Protein AF-A0A8J6DV78-F1 (afdb_monomer_lite)

Organism: Galemys pyrenaicus (NCBI:txid202257)

Structure (mmCIF, N/CA/C/O backbone):
data_AF-A0A8J6DV78-F1
#
_entry.id   AF-A0A8J6DV78-F1
#
loop_
_atom_site.group_PDB
_atom_site.id
_atom_site.type_symbol
_atom_site.label_atom_id
_atom_site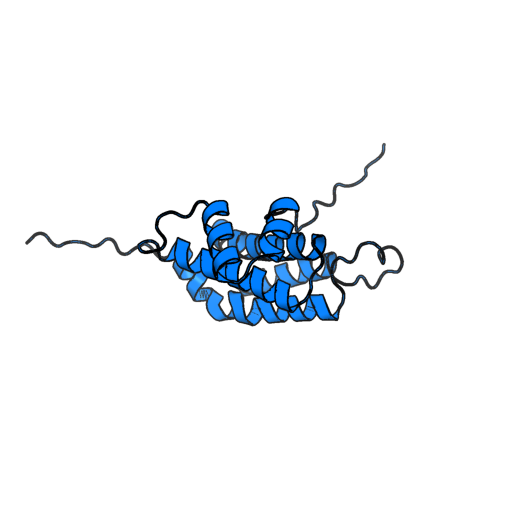.label_alt_id
_atom_site.label_comp_id
_atom_site.label_asym_id
_atom_site.label_entity_id
_atom_site.label_seq_id
_atom_site.pdbx_PDB_ins_code
_atom_site.Cartn_x
_atom_site.Cartn_y
_atom_site.Cartn_z
_atom_site.occupancy
_atom_site.B_iso_or_equiv
_atom_site.auth_seq_id
_atom_site.auth_comp_id
_atom_site.auth_asym_id
_atom_site.auth_atom_id
_atom_site.pdbx_PDB_model_num
ATOM 1 N N . LYS A 1 1 ? 38.799 9.583 9.544 1.00 32.56 1 LYS A N 1
ATOM 2 C CA . LYS A 1 1 ? 37.478 9.902 10.123 1.00 32.56 1 LYS A CA 1
ATOM 3 C C . LYS A 1 1 ? 36.530 9.925 8.949 1.00 32.56 1 LYS A C 1
ATOM 5 O O . LYS A 1 1 ? 36.595 10.858 8.164 1.00 32.56 1 LYS A O 1
ATOM 10 N N . ASP A 1 2 ? 35.869 8.797 8.746 1.00 33.66 2 ASP A N 1
ATOM 11 C CA . ASP A 1 2 ? 34.937 8.559 7.654 1.00 33.66 2 ASP A CA 1
ATOM 12 C C . ASP A 1 2 ? 33.548 8.776 8.252 1.00 33.66 2 ASP A C 1
ATOM 14 O O . ASP A 1 2 ? 32.988 7.878 8.870 1.00 33.66 2 ASP A O 1
ATOM 18 N N . ASP A 1 3 ? 33.083 10.025 8.218 1.00 31.55 3 ASP A N 1
ATOM 19 C CA . ASP A 1 3 ? 31.708 10.374 8.574 1.00 31.55 3 ASP A CA 1
ATOM 20 C C . ASP A 1 3 ? 30.850 10.172 7.320 1.00 31.55 3 ASP A C 1
ATOM 22 O O . ASP A 1 3 ? 30.367 11.120 6.697 1.00 31.55 3 ASP A O 1
ATOM 26 N N . SER A 1 4 ? 30.690 8.914 6.911 1.00 36.53 4 SER A N 1
ATOM 27 C CA . SER A 1 4 ? 29.599 8.515 6.031 1.00 36.53 4 SER A CA 1
ATOM 28 C C . SER A 1 4 ? 28.313 8.634 6.842 1.00 36.53 4 SER A C 1
ATOM 30 O O . SER A 1 4 ? 27.896 7.683 7.499 1.00 36.53 4 SER A O 1
ATOM 32 N N . GLN A 1 5 ? 27.750 9.844 6.855 1.00 37.75 5 GLN A N 1
ATOM 33 C CA . GLN A 1 5 ? 26.443 10.145 7.423 1.00 37.75 5 GLN A CA 1
ATOM 34 C C . GLN A 1 5 ? 25.448 9.080 6.959 1.00 37.75 5 GLN A C 1
ATOM 36 O O . GLN A 1 5 ? 25.125 8.985 5.771 1.00 37.75 5 GLN A O 1
ATOM 41 N N . GLU A 1 6 ? 24.995 8.267 7.910 1.00 37.31 6 GLU A N 1
ATOM 42 C CA . GLU A 1 6 ? 23.813 7.430 7.785 1.00 37.31 6 GLU A CA 1
ATOM 43 C C . GLU A 1 6 ? 22.632 8.359 7.498 1.00 37.31 6 GLU A C 1
ATOM 45 O O . GLU A 1 6 ? 21.953 8.849 8.396 1.00 37.31 6 GLU A O 1
ATOM 50 N N . HIS A 1 7 ? 22.397 8.656 6.221 1.00 40.41 7 HIS A N 1
ATOM 51 C CA . HIS A 1 7 ? 21.076 9.069 5.791 1.00 40.41 7 HIS A CA 1
ATOM 52 C C . HIS A 1 7 ? 20.182 7.859 6.029 1.00 40.41 7 HIS A C 1
ATOM 54 O O . HIS A 1 7 ? 20.158 6.926 5.223 1.00 40.41 7 HIS A O 1
ATOM 60 N N . GLU A 1 8 ? 19.514 7.856 7.179 1.00 46.00 8 GLU A N 1
ATOM 61 C CA . GLU A 1 8 ? 18.390 6.984 7.477 1.00 46.00 8 GLU A CA 1
ATOM 62 C C . GLU A 1 8 ? 17.444 7.080 6.274 1.00 46.00 8 GLU A C 1
ATOM 64 O O . GLU A 1 8 ? 16.809 8.106 6.024 1.00 46.00 8 GLU A O 1
ATOM 69 N N . LYS A 1 9 ? 17.479 6.068 5.397 1.00 64.31 9 LYS A N 1
ATOM 70 C CA . LYS A 1 9 ? 16.646 6.068 4.194 1.00 64.31 9 LYS A CA 1
ATOM 71 C C . LYS A 1 9 ? 15.215 6.034 4.697 1.00 64.31 9 LYS A C 1
ATOM 73 O O . LYS A 1 9 ? 14.848 5.044 5.315 1.00 64.31 9 LYS A O 1
ATOM 78 N N . ILE A 1 10 ? 14.432 7.074 4.404 1.00 72.25 10 ILE A N 1
ATOM 79 C CA . ILE A 1 10 ? 13.070 7.248 4.930 1.00 72.25 10 ILE A CA 1
ATOM 80 C C . ILE A 1 10 ? 12.222 5.976 4.819 1.00 72.25 10 ILE A C 1
ATOM 82 O O . ILE A 1 10 ? 11.415 5.725 5.693 1.00 72.25 10 ILE A O 1
ATOM 86 N N . LEU A 1 11 ? 12.434 5.148 3.795 1.00 82.44 11 LEU A N 1
ATOM 87 C CA . LEU A 1 11 ? 11.736 3.876 3.592 1.00 82.44 11 LEU A CA 1
ATOM 88 C C . LEU A 1 11 ? 12.586 2.662 4.008 1.00 82.44 11 LEU A C 1
ATOM 90 O O . LEU A 1 11 ? 12.830 1.779 3.181 1.00 82.44 11 LEU A O 1
ATOM 94 N N . SER A 1 12 ? 13.085 2.642 5.241 1.00 82.31 12 SER A N 1
ATOM 95 C CA . SER A 1 12 ? 13.803 1.511 5.842 1.00 82.31 12 SER A CA 1
ATOM 96 C C . SER A 1 12 ? 13.389 1.347 7.313 1.00 82.31 12 SER A C 1
ATOM 98 O O . SER A 1 12 ? 13.260 2.356 8.002 1.00 82.31 12 SER A O 1
ATOM 100 N N . PRO A 1 13 ? 13.252 0.113 7.835 1.00 88.06 13 PRO A N 1
ATOM 101 C CA . PRO A 1 13 ? 13.409 -1.172 7.146 1.00 88.06 13 PRO A CA 1
ATOM 102 C C . PRO A 1 13 ? 12.270 -1.468 6.157 1.00 88.06 13 PRO A C 1
ATOM 104 O O . PRO A 1 13 ? 11.224 -0.828 6.184 1.00 88.06 13 PRO A O 1
ATOM 107 N N . ASP A 1 14 ? 12.493 -2.441 5.274 1.00 92.81 14 ASP A N 1
ATOM 108 C CA . ASP A 1 14 ? 11.494 -2.857 4.288 1.00 92.81 14 ASP A CA 1
ATOM 109 C C . ASP A 1 14 ? 10.321 -3.585 4.968 1.00 92.81 14 ASP A C 1
ATOM 111 O O . ASP A 1 14 ? 10.529 -4.491 5.777 1.00 92.81 14 ASP A O 1
ATOM 115 N N . PHE A 1 15 ? 9.090 -3.222 4.597 1.00 96.44 15 PHE A N 1
ATOM 116 C CA . PHE A 1 15 ? 7.870 -3.847 5.122 1.00 96.44 15 PHE A CA 1
ATOM 117 C C . PHE A 1 15 ? 7.703 -5.300 4.655 1.00 96.44 15 PHE A C 1
ATOM 119 O O . PHE A 1 15 ? 7.364 -6.175 5.447 1.00 96.44 15 PHE A O 1
ATOM 126 N N . LEU A 1 16 ? 7.968 -5.574 3.373 1.00 96.62 16 LEU A N 1
ATOM 127 C CA . LEU A 1 16 ? 7.935 -6.919 2.796 1.00 96.62 16 LEU A CA 1
ATOM 128 C C . LEU A 1 16 ? 9.324 -7.325 2.313 1.00 96.62 16 LEU A C 1
ATOM 130 O O . LEU A 1 16 ? 10.026 -6.554 1.661 1.00 96.62 16 LEU A O 1
ATOM 134 N N . SER A 1 17 ? 9.689 -8.578 2.561 1.00 96.00 17 SER A N 1
ATOM 135 C CA . SER A 1 17 ? 10.914 -9.158 2.016 1.00 96.00 17 SER A CA 1
ATOM 136 C C . SER A 1 17 ? 10.803 -9.433 0.512 1.00 96.00 17 SER A C 1
ATOM 138 O O . SER A 1 17 ? 9.725 -9.681 -0.032 1.00 96.00 17 SER A O 1
ATOM 140 N N . VAL A 1 18 ? 11.958 -9.492 -0.156 1.00 95.12 18 VAL A N 1
ATOM 141 C CA . VAL A 1 18 ? 12.079 -9.877 -1.575 1.00 95.12 18 VAL A CA 1
ATOM 142 C C . VAL A 1 18 ? 11.405 -11.223 -1.864 1.00 95.12 18 VAL A C 1
ATOM 144 O O . VAL A 1 18 ? 10.741 -11.368 -2.891 1.00 95.12 18 VAL A O 1
ATOM 147 N N . ALA A 1 19 ? 11.548 -12.194 -0.956 1.00 96.44 19 ALA A N 1
ATOM 148 C CA . ALA A 1 19 ? 10.934 -13.509 -1.101 1.00 96.44 19 ALA A CA 1
ATOM 149 C C . ALA A 1 19 ? 9.402 -13.410 -1.095 1.00 96.44 19 ALA A C 1
ATOM 151 O O . ALA A 1 19 ? 8.764 -13.913 -2.014 1.00 96.44 19 ALA A O 1
ATOM 152 N N . GLN A 1 20 ? 8.827 -12.685 -0.129 1.00 97.44 20 GLN A N 1
ATOM 153 C CA . GLN A 1 20 ? 7.377 -12.486 -0.024 1.00 97.44 20 GLN A CA 1
ATOM 154 C C . GLN A 1 20 ? 6.800 -11.776 -1.252 1.00 97.44 20 GLN A C 1
ATOM 156 O O . GLN A 1 20 ? 5.774 -12.197 -1.778 1.00 97.44 20 GLN A O 1
ATOM 161 N N . ILE A 1 21 ? 7.472 -10.729 -1.745 1.00 97.75 21 ILE A N 1
ATOM 162 C CA . ILE A 1 21 ? 7.042 -10.008 -2.952 1.00 97.75 21 ILE A CA 1
ATOM 163 C C . ILE A 1 21 ? 7.044 -10.948 -4.159 1.00 97.75 21 ILE A C 1
ATOM 165 O O . ILE A 1 21 ? 6.050 -11.037 -4.874 1.00 97.75 21 ILE A O 1
ATOM 169 N N . THR A 1 22 ? 8.142 -11.678 -4.370 1.00 96.88 22 THR A N 1
ATOM 170 C CA . THR A 1 22 ? 8.283 -12.602 -5.508 1.00 96.88 22 THR A CA 1
ATOM 171 C C . THR A 1 22 ? 7.216 -13.694 -5.478 1.00 96.88 22 THR A C 1
ATOM 173 O O . THR A 1 22 ? 6.649 -14.038 -6.511 1.00 96.88 22 THR A O 1
ATOM 176 N N . GLU A 1 23 ? 6.908 -14.208 -4.289 1.00 96.81 23 GLU A N 1
ATOM 177 C CA . GLU A 1 23 ? 5.894 -15.241 -4.095 1.00 96.81 23 GLU A CA 1
ATOM 178 C C . GLU A 1 23 ? 4.466 -14.734 -4.349 1.00 96.81 23 GLU A C 1
ATOM 180 O O . GLU A 1 23 ? 3.634 -15.486 -4.845 1.00 96.81 23 GLU A O 1
ATOM 185 N N . MET A 1 24 ? 4.165 -13.478 -4.004 1.00 97.69 24 MET A N 1
ATOM 186 C CA . MET A 1 24 ? 2.854 -12.855 -4.234 1.00 97.69 24 MET A CA 1
ATOM 187 C C . MET A 1 24 ? 2.659 -12.393 -5.684 1.00 97.69 24 MET A C 1
ATOM 189 O O . MET A 1 24 ? 1.538 -12.388 -6.185 1.00 97.69 24 MET A O 1
ATOM 193 N N . LEU A 1 25 ? 3.734 -12.046 -6.398 1.00 97.12 25 LEU A N 1
ATOM 194 C CA . LEU A 1 25 ? 3.666 -11.645 -7.809 1.00 97.12 25 LEU A CA 1
ATOM 195 C C . LEU A 1 25 ? 3.093 -12.740 -8.726 1.00 97.12 25 LEU A C 1
ATOM 197 O O . LEU A 1 25 ? 2.461 -12.418 -9.736 1.00 97.12 25 LEU A O 1
ATOM 201 N N . ALA A 1 26 ? 3.288 -14.010 -8.364 1.00 95.81 26 ALA A N 1
ATOM 202 C CA . ALA A 1 26 ? 2.792 -15.169 -9.104 1.00 95.81 26 ALA A CA 1
ATOM 203 C C . ALA A 1 26 ? 1.296 -15.467 -8.879 1.00 95.81 26 ALA A C 1
ATOM 205 O O . ALA A 1 26 ? 0.729 -16.280 -9.604 1.00 95.81 26 ALA A O 1
ATOM 206 N N . GLU A 1 27 ? 0.660 -14.818 -7.904 1.00 97.75 27 GLU A N 1
ATOM 207 C CA . GLU A 1 27 ? -0.702 -15.127 -7.461 1.00 97.75 27 GLU A CA 1
ATOM 208 C C . GLU A 1 27 ? -1.746 -14.192 -8.086 1.00 97.75 27 GLU A C 1
ATOM 210 O O . GLU A 1 27 ? -1.428 -13.105 -8.584 1.00 97.75 27 GLU A O 1
ATOM 215 N N . ASP A 1 28 ? -3.012 -14.597 -8.041 1.00 97.56 28 ASP A N 1
ATOM 216 C CA . ASP A 1 28 ? -4.151 -13.710 -8.280 1.00 97.56 28 ASP A CA 1
ATOM 217 C C . ASP A 1 28 ? -4.495 -12.881 -7.026 1.00 97.56 28 ASP A C 1
ATOM 219 O O . ASP A 1 28 ? -3.762 -12.878 -6.033 1.00 97.56 28 ASP A O 1
ATOM 223 N N . ILE A 1 29 ? -5.581 -12.107 -7.092 1.00 97.00 29 ILE A N 1
ATOM 224 C CA . ILE A 1 29 ? -5.968 -11.204 -6.003 1.00 97.00 29 ILE A CA 1
ATOM 225 C C . ILE A 1 29 ? -6.296 -11.966 -4.710 1.00 97.00 29 ILE A C 1
ATOM 227 O O . ILE A 1 29 ? -5.880 -11.534 -3.635 1.00 97.00 29 ILE A O 1
ATOM 231 N N . ASP A 1 30 ? -6.945 -13.128 -4.818 1.00 97.50 30 ASP A N 1
ATOM 232 C CA . ASP A 1 30 ? -7.308 -13.964 -3.673 1.00 97.50 30 ASP A CA 1
ATOM 233 C C . ASP A 1 30 ? -6.051 -14.560 -3.022 1.00 97.50 30 ASP A C 1
ATOM 235 O O . ASP A 1 30 ? -5.903 -14.542 -1.796 1.00 97.50 30 ASP A O 1
ATOM 239 N N . GLY A 1 31 ? -5.097 -15.033 -3.832 1.00 97.94 31 GLY A N 1
ATOM 240 C CA . GLY A 1 31 ? -3.815 -15.541 -3.347 1.00 97.94 31 GLY A CA 1
ATOM 241 C C . GLY A 1 31 ? -2.959 -14.462 -2.675 1.00 97.94 31 GLY A C 1
ATOM 242 O O . GLY A 1 31 ? -2.358 -14.714 -1.625 1.00 97.94 31 GLY A O 1
ATOM 243 N N . ILE A 1 32 ? -2.945 -13.237 -3.212 1.00 98.06 32 ILE A N 1
ATOM 244 C CA . ILE A 1 32 ? -2.268 -12.086 -2.587 1.00 98.06 32 ILE A CA 1
ATOM 245 C C . ILE A 1 32 ? -2.899 -11.767 -1.233 1.00 98.06 32 ILE A C 1
ATOM 247 O O . ILE A 1 32 ? -2.178 -11.649 -0.238 1.00 98.06 32 ILE A O 1
ATOM 251 N N . GLN A 1 33 ? -4.230 -11.685 -1.173 1.00 98.06 33 GLN A N 1
ATOM 252 C CA . GLN A 1 33 ? -4.953 -11.406 0.064 1.00 98.06 33 GLN A CA 1
ATOM 253 C C . GLN A 1 33 ? -4.641 -12.452 1.142 1.00 98.06 33 GLN A C 1
ATOM 255 O O . GLN A 1 33 ? -4.280 -12.092 2.261 1.00 98.06 33 GLN A O 1
ATOM 260 N N . GLN A 1 34 ? -4.679 -13.746 0.806 1.00 97.62 34 GLN A N 1
ATOM 261 C CA . GLN A 1 34 ? -4.359 -14.824 1.752 1.00 97.62 34 GLN A CA 1
ATOM 262 C C . GLN A 1 34 ? -2.914 -14.763 2.268 1.00 97.62 34 GLN A C 1
ATOM 264 O O . GLN A 1 34 ? -2.646 -15.082 3.431 1.00 97.62 34 GLN A O 1
ATOM 269 N N . LYS A 1 35 ? -1.951 -14.385 1.419 1.00 98.00 35 LYS A N 1
ATOM 270 C CA . LYS A 1 35 ? -0.543 -14.256 1.829 1.00 98.00 35 LYS A CA 1
ATOM 271 C C . LYS A 1 35 ? -0.328 -13.045 2.730 1.00 98.00 35 LYS A C 1
ATOM 273 O O . LYS A 1 35 ? 0.375 -13.166 3.735 1.00 98.00 35 LYS A O 1
ATOM 278 N N . LEU A 1 36 ? -0.971 -11.918 2.426 1.00 98.12 36 LEU A N 1
ATOM 279 C CA . LEU A 1 36 ? -0.937 -10.727 3.273 1.00 98.12 36 LEU A CA 1
ATOM 280 C C . LEU A 1 36 ? -1.629 -10.959 4.618 1.00 98.12 36 LEU A C 1
ATOM 2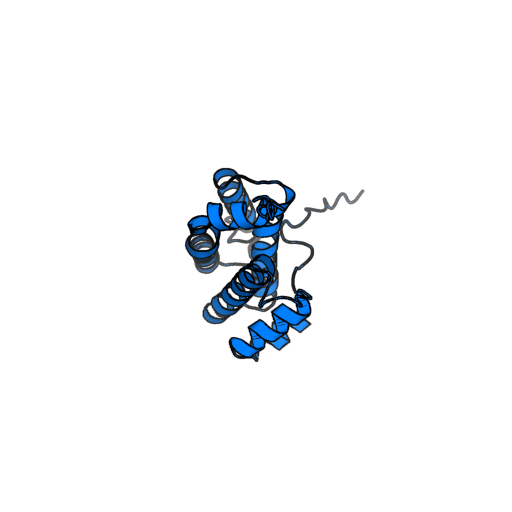82 O O . LEU A 1 36 ? -1.080 -10.567 5.642 1.00 98.12 36 LEU A O 1
ATOM 286 N N . GLU A 1 37 ? -2.765 -11.657 4.649 1.00 97.62 37 GLU A N 1
ATOM 287 C CA . GLU A 1 37 ? -3.444 -12.042 5.892 1.00 97.62 37 GLU A CA 1
ATOM 288 C C . GLU A 1 37 ? -2.508 -12.832 6.816 1.00 97.62 37 GLU A C 1
ATOM 290 O O . GLU A 1 37 ? -2.354 -12.497 7.996 1.00 97.62 37 GLU A O 1
ATOM 295 N N . LYS A 1 38 ? -1.829 -13.850 6.264 1.00 97.31 38 LYS A N 1
ATOM 296 C CA . LYS A 1 38 ? -0.855 -14.670 6.998 1.00 97.31 38 LYS A CA 1
ATOM 297 C C . LYS A 1 38 ? 0.336 -13.846 7.478 1.00 97.31 38 LYS A C 1
ATOM 299 O O . LYS A 1 38 ? 0.745 -13.994 8.627 1.00 97.31 38 LYS A O 1
ATOM 304 N N . PHE A 1 39 ? 0.880 -12.983 6.621 1.00 97.25 39 PHE A N 1
ATOM 305 C CA . PHE A 1 39 ? 2.005 -12.111 6.958 1.00 97.25 39 PHE A CA 1
ATOM 306 C C . PHE A 1 39 ? 1.666 -11.134 8.093 1.00 97.25 39 PHE A C 1
ATOM 308 O O . PHE A 1 39 ? 2.433 -11.003 9.044 1.00 97.25 39 PHE A O 1
ATOM 315 N N . LEU A 1 40 ? 0.493 -10.501 8.024 1.00 96.25 40 LEU A N 1
ATOM 316 C CA . LEU A 1 40 ? -0.011 -9.561 9.028 1.00 96.25 40 LEU A CA 1
ATOM 317 C C . LEU A 1 40 ? -0.488 -10.258 10.313 1.00 96.25 40 LEU A C 1
ATOM 319 O O . LEU A 1 40 ? -0.786 -9.589 11.304 1.00 96.25 40 LEU A O 1
ATOM 323 N N . ASN A 1 41 ? -0.553 -11.596 10.313 1.00 96.75 41 ASN A N 1
ATOM 324 C CA . ASN A 1 41 ? -1.048 -12.422 11.415 1.00 96.75 41 ASN A CA 1
ATOM 325 C C . ASN A 1 41 ? -2.467 -12.010 11.858 1.00 96.75 41 ASN A C 1
ATOM 327 O O . ASN A 1 41 ? -2.791 -11.969 13.051 1.00 96.75 41 ASN A O 1
ATOM 331 N N . PHE A 1 42 ? -3.321 -11.683 10.886 1.00 95.31 42 PHE A N 1
ATOM 332 C CA . PHE A 1 42 ? -4.734 -11.415 11.129 1.00 95.31 42 PHE A CA 1
ATOM 333 C C . PHE A 1 42 ? -5.484 -12.735 11.313 1.00 95.31 42 PHE A C 1
ATOM 335 O O . PHE A 1 42 ? -5.224 -13.718 10.630 1.00 95.31 42 PHE A O 1
ATOM 342 N N . LYS A 1 43 ? -6.375 -12.780 12.307 1.00 91.75 43 LYS A N 1
ATOM 343 C CA . LYS A 1 43 ? -7.087 -14.009 12.719 1.00 91.75 43 LYS A CA 1
ATOM 344 C C . LYS A 1 43 ? -8.593 -13.820 12.840 1.00 91.75 43 LYS A C 1
ATOM 346 O O . LYS A 1 43 ? -9.327 -14.792 12.954 1.00 91.75 43 LYS A O 1
ATOM 351 N N . ASN A 1 44 ? -9.043 -12.568 12.864 1.00 89.38 44 ASN A N 1
ATOM 352 C CA . ASN A 1 44 ? -10.401 -12.190 13.227 1.00 89.38 44 ASN A CA 1
ATOM 353 C C . ASN A 1 44 ? -11.027 -11.307 12.141 1.00 89.38 44 ASN A C 1
ATOM 355 O O . ASN A 1 44 ? -11.728 -10.356 12.467 1.00 89.38 44 ASN A O 1
ATOM 359 N N . LEU A 1 45 ? -10.776 -11.578 10.855 1.00 88.56 45 LEU A N 1
ATOM 360 C CA . LEU A 1 45 ? -11.257 -10.725 9.756 1.00 88.56 45 LEU A CA 1
ATOM 361 C C . LEU A 1 45 ? -12.781 -10.527 9.768 1.00 88.56 45 LEU A C 1
ATOM 363 O O . LEU A 1 45 ? -13.260 -9.430 9.507 1.00 88.56 45 LEU A O 1
ATOM 367 N N . HIS A 1 46 ? -13.546 -11.554 10.148 1.00 85.81 46 HIS A N 1
ATOM 368 C CA . HIS A 1 46 ? -15.011 -11.484 10.193 1.00 85.81 46 HIS A CA 1
ATOM 369 C C . HIS A 1 46 ? -15.574 -10.667 11.366 1.00 85.81 46 HIS A C 1
ATOM 371 O O . HIS A 1 46 ? -16.746 -10.302 11.344 1.00 85.81 46 HIS A O 1
ATOM 377 N N . THR A 1 47 ? -14.778 -10.405 12.405 1.00 86.31 47 THR A N 1
ATOM 378 C CA . THR A 1 47 ? -15.243 -9.754 13.647 1.00 86.31 47 THR A CA 1
ATOM 379 C C . THR A 1 47 ? -14.441 -8.507 14.014 1.00 86.31 47 THR A C 1
ATOM 381 O O . THR A 1 47 ? -14.857 -7.729 14.870 1.00 86.31 47 THR A O 1
ATOM 384 N N . CYS A 1 48 ? -13.300 -8.281 13.365 1.00 89.62 48 CYS A N 1
ATOM 385 C CA . CYS A 1 48 ? -12.427 -7.142 13.582 1.00 89.62 48 CYS A CA 1
ATOM 386 C C . CYS A 1 48 ? -12.362 -6.288 12.316 1.00 89.62 48 CYS A C 1
ATOM 388 O O . CYS A 1 48 ? -11.520 -6.510 11.445 1.00 89.62 48 CYS A O 1
ATOM 390 N N . LEU A 1 49 ? -13.208 -5.254 12.269 1.00 89.75 49 LEU A N 1
ATOM 391 C CA . LEU A 1 49 ? -13.248 -4.282 11.172 1.00 89.75 49 LEU A CA 1
ATOM 392 C C . LEU A 1 49 ? -11.865 -3.686 10.863 1.00 89.75 49 LEU A C 1
ATOM 394 O O . LEU A 1 49 ? -11.521 -3.486 9.706 1.00 89.75 49 LEU A O 1
ATOM 398 N N . ASN A 1 50 ? -11.045 -3.459 11.894 1.00 91.12 50 ASN A N 1
ATOM 399 C CA . ASN A 1 50 ? -9.686 -2.948 11.731 1.00 91.12 50 ASN A CA 1
ATOM 400 C C . ASN A 1 50 ? -8.793 -3.912 10.931 1.00 91.12 50 ASN A C 1
ATOM 402 O O . ASN A 1 50 ? -8.163 -3.484 9.971 1.00 91.12 50 ASN A O 1
ATOM 406 N N . GLN A 1 51 ? -8.808 -5.213 11.241 1.00 94.00 51 GLN A N 1
ATOM 407 C CA . GLN A 1 51 ? -8.028 -6.190 10.469 1.00 94.00 51 GLN A CA 1
ATOM 408 C C . GLN A 1 51 ? -8.528 -6.305 9.025 1.00 94.00 51 GLN A C 1
ATOM 410 O O . GLN A 1 51 ? -7.709 -6.363 8.114 1.00 94.00 51 GLN A O 1
ATOM 415 N N . ALA A 1 52 ? -9.848 -6.291 8.815 1.00 94.75 52 ALA A N 1
ATOM 416 C CA . ALA A 1 52 ? -10.430 -6.349 7.476 1.00 94.75 52 ALA A CA 1
ATOM 417 C C . ALA A 1 52 ? -10.010 -5.145 6.612 1.00 94.75 52 ALA A C 1
ATOM 419 O O . ALA A 1 52 ? -9.447 -5.333 5.539 1.00 94.75 52 ALA A O 1
ATOM 420 N N . ILE A 1 53 ? -10.176 -3.917 7.119 1.00 94.38 53 ILE A N 1
ATOM 421 C CA . ILE A 1 53 ? -9.808 -2.694 6.383 1.00 94.38 53 ILE A CA 1
ATOM 422 C C . ILE A 1 53 ? -8.303 -2.641 6.099 1.00 94.38 53 ILE A C 1
ATOM 424 O O . ILE A 1 53 ? -7.893 -2.266 5.002 1.00 94.38 53 ILE A O 1
ATOM 428 N N . LEU A 1 54 ? -7.462 -3.012 7.070 1.00 96.06 54 LEU A N 1
ATOM 429 C CA . LEU A 1 54 ? -6.015 -3.046 6.856 1.00 96.06 54 LEU A CA 1
ATOM 430 C C . LEU A 1 54 ? -5.629 -4.073 5.788 1.00 96.06 54 LEU A C 1
ATOM 432 O O . LEU A 1 54 ? -4.776 -3.787 4.949 1.00 96.06 54 LEU A O 1
ATOM 436 N N . LEU A 1 55 ? -6.259 -5.249 5.790 1.00 97.88 55 LEU A N 1
ATOM 437 C CA . LEU A 1 55 ? -6.007 -6.265 4.774 1.00 97.88 55 LEU A CA 1
ATOM 438 C C . LEU A 1 55 ? -6.398 -5.767 3.379 1.00 97.88 55 LEU A C 1
ATOM 440 O O . LEU A 1 55 ? -5.606 -5.911 2.446 1.00 97.88 55 LEU A O 1
ATOM 444 N N . ASP A 1 56 ? -7.563 -5.132 3.251 1.00 97.00 56 ASP A N 1
ATOM 445 C CA . ASP A 1 56 ? -8.028 -4.545 1.992 1.00 97.00 56 ASP A CA 1
ATOM 446 C C . ASP A 1 56 ? -7.073 -3.454 1.494 1.00 97.00 56 ASP A C 1
ATOM 448 O O . ASP A 1 56 ? -6.753 -3.406 0.304 1.00 97.00 56 ASP A O 1
ATOM 452 N N . TYR A 1 57 ? -6.556 -2.614 2.398 1.00 97.88 57 TYR A N 1
ATOM 453 C CA . TYR A 1 57 ? -5.589 -1.563 2.076 1.00 97.88 57 TYR A CA 1
ATOM 454 C C . TYR A 1 57 ? -4.291 -2.126 1.484 1.00 97.88 57 TYR A C 1
ATOM 456 O O . TYR A 1 57 ? -3.878 -1.714 0.394 1.00 97.88 57 TYR A O 1
ATOM 464 N N . TYR A 1 58 ? -3.655 -3.087 2.163 1.00 98.44 58 TYR A N 1
ATOM 465 C CA . TYR A 1 58 ? -2.401 -3.669 1.673 1.00 98.44 58 TYR A CA 1
ATOM 466 C C . TYR A 1 58 ? -2.617 -4.514 0.412 1.00 98.44 58 TYR A C 1
ATOM 468 O O . TYR A 1 58 ? -1.792 -4.455 -0.500 1.00 98.44 58 TYR A O 1
ATOM 476 N N . THR A 1 59 ? -3.730 -5.251 0.322 1.00 98.50 59 THR A N 1
ATOM 477 C CA . THR A 1 59 ? -4.071 -6.063 -0.860 1.00 98.50 59 THR A CA 1
ATOM 478 C C . THR A 1 59 ? -4.300 -5.177 -2.078 1.00 98.50 59 THR A C 1
ATOM 480 O O . THR A 1 59 ? -3.703 -5.412 -3.128 1.00 98.50 59 THR A O 1
ATOM 483 N N . SER A 1 60 ? -5.088 -4.108 -1.929 1.00 98.31 60 SER A N 1
ATOM 484 C CA . SER A 1 60 ? -5.345 -3.139 -3.002 1.00 98.31 60 SER A CA 1
ATOM 485 C C . SER A 1 60 ? -4.064 -2.439 -3.446 1.00 98.31 60 SER A C 1
ATOM 487 O O . SER A 1 60 ? -3.829 -2.293 -4.644 1.00 98.31 60 SER A O 1
ATOM 489 N N . GLY A 1 61 ? -3.203 -2.062 -2.494 1.00 98.44 61 GLY A N 1
ATOM 490 C CA . GLY A 1 61 ? -1.899 -1.471 -2.780 1.00 98.44 61 GLY A CA 1
ATOM 491 C C . GLY A 1 61 ? -1.020 -2.402 -3.601 1.00 98.44 61 GLY A C 1
ATOM 492 O O . GLY A 1 61 ? -0.547 -2.027 -4.676 1.00 98.44 61 GLY A O 1
ATOM 493 N N . PHE A 1 62 ? -0.844 -3.636 -3.133 1.00 98.56 62 PHE A N 1
ATOM 494 C CA . PHE A 1 62 ? -0.034 -4.626 -3.834 1.00 98.56 62 PHE A CA 1
ATOM 495 C C . PHE A 1 62 ? -0.587 -4.908 -5.239 1.00 98.56 62 PHE A C 1
ATOM 497 O O . PHE A 1 62 ? 0.165 -4.909 -6.214 1.00 98.56 62 PHE A O 1
ATOM 504 N N . TRP A 1 63 ? -1.905 -5.093 -5.365 1.00 98.38 63 TRP A N 1
ATOM 505 C CA . TRP A 1 63 ? -2.558 -5.347 -6.649 1.00 98.38 63 TRP A CA 1
ATOM 506 C C . TRP A 1 63 ? -2.419 -4.174 -7.623 1.00 98.38 63 TRP A C 1
ATOM 508 O O . TRP A 1 63 ? -2.131 -4.371 -8.804 1.00 98.38 63 TRP A O 1
ATOM 518 N N . TRP A 1 64 ? -2.557 -2.940 -7.137 1.00 98.50 64 TRP A N 1
ATOM 519 C CA . TRP A 1 64 ? -2.342 -1.745 -7.948 1.00 98.50 64 TRP A CA 1
ATOM 520 C C . TRP A 1 64 ? -0.895 -1.653 -8.450 1.00 98.50 64 TRP A C 1
ATOM 522 O O . TRP A 1 64 ? -0.673 -1.451 -9.645 1.00 98.50 64 TRP A O 1
ATOM 532 N N . ALA A 1 65 ? 0.093 -1.890 -7.579 1.00 98.06 65 ALA A N 1
ATOM 533 C CA . ALA A 1 65 ? 1.506 -1.918 -7.967 1.00 98.06 65 ALA A CA 1
ATOM 534 C C . ALA A 1 65 ? 1.805 -3.008 -9.018 1.00 98.06 65 ALA A C 1
ATOM 536 O O . ALA A 1 65 ? 2.682 -2.825 -9.867 1.00 98.06 65 ALA A O 1
ATOM 537 N N . LYS A 1 66 ? 1.026 -4.099 -9.024 1.00 97.00 66 LYS A N 1
ATOM 538 C CA . LYS A 1 66 ? 1.065 -5.144 -10.063 1.00 97.00 66 LYS A CA 1
ATOM 539 C C . LYS A 1 66 ? 0.604 -4.651 -11.412 1.00 97.00 66 LYS A C 1
ATOM 541 O O . LYS A 1 66 ? 1.298 -4.893 -12.396 1.00 97.00 66 LYS A O 1
ATOM 546 N N . GLY A 1 67 ? -0.490 -3.897 -11.453 1.00 96.25 67 GLY A N 1
ATOM 547 C CA . GLY A 1 67 ? -0.936 -3.222 -12.673 1.00 96.25 67 GLY A CA 1
ATOM 548 C C . GLY A 1 67 ? 0.061 -2.181 -13.198 1.00 96.25 67 GLY A C 1
ATOM 549 O O . GLY A 1 67 ? 0.075 -1.907 -14.393 1.00 96.25 67 GLY A O 1
ATOM 550 N N . MET A 1 68 ? 0.911 -1.631 -12.325 1.00 96.75 68 MET A N 1
ATOM 551 C CA . MET A 1 68 ? 1.961 -0.668 -12.683 1.00 96.75 68 MET A CA 1
ATOM 552 C C . MET A 1 68 ? 3.290 -1.311 -13.110 1.00 96.75 68 MET A C 1
ATOM 554 O O . MET A 1 68 ? 4.229 -0.582 -13.431 1.00 96.75 68 MET A O 1
ATOM 558 N N . GLU A 1 69 ? 3.381 -2.645 -13.099 1.00 96.00 69 GLU A N 1
ATOM 559 C CA . GLU A 1 69 ? 4.575 -3.412 -13.485 1.00 96.00 69 GLU A CA 1
ATOM 560 C C . GLU A 1 69 ? 5.848 -2.998 -12.721 1.00 96.00 69 GLU A C 1
ATOM 562 O O . GLU A 1 69 ? 6.952 -2.955 -13.268 1.00 96.00 69 GLU A O 1
ATOM 567 N N . PHE A 1 70 ? 5.711 -2.680 -11.430 1.00 96.38 70 PHE A N 1
ATOM 568 C CA . PHE A 1 70 ? 6.858 -2.325 -10.597 1.00 96.38 70 PHE A CA 1
ATOM 569 C C . PHE A 1 70 ? 7.875 -3.473 -10.500 1.00 96.38 70 PHE A C 1
ATOM 571 O O . PHE A 1 70 ? 7.532 -4.648 -10.369 1.00 96.38 70 PHE A O 1
ATOM 578 N N . SER A 1 71 ? 9.161 -3.125 -10.506 1.00 95.06 71 SER A N 1
ATOM 579 C CA . SER A 1 71 ? 10.235 -4.064 -10.167 1.00 95.06 71 SER A CA 1
ATOM 580 C C . SER A 1 71 ? 10.177 -4.458 -8.684 1.00 95.06 71 SER A C 1
ATOM 582 O O . SER A 1 71 ? 9.626 -3.734 -7.857 1.00 95.06 71 SER A O 1
ATOM 584 N N . VAL A 1 72 ? 10.788 -5.583 -8.300 1.00 95.06 72 VAL A N 1
ATOM 585 C CA . VAL A 1 72 ? 10.783 -6.041 -6.894 1.00 95.06 72 VAL A CA 1
ATOM 586 C C . VAL A 1 72 ? 11.300 -4.977 -5.900 1.00 95.06 72 VAL A C 1
ATOM 588 O O . VAL A 1 72 ? 10.659 -4.781 -4.865 1.00 95.06 72 VAL A O 1
ATOM 591 N N . PRO A 1 73 ? 12.382 -4.220 -6.183 1.00 91.81 73 PRO A N 1
ATOM 592 C CA . PRO A 1 73 ? 12.795 -3.112 -5.317 1.00 91.81 73 PRO A CA 1
ATOM 593 C C . PRO A 1 73 ? 11.755 -1.985 -5.227 1.00 91.81 73 PRO A C 1
ATOM 595 O O . PRO A 1 73 ? 11.539 -1.437 -4.148 1.00 91.81 73 PRO A O 1
ATOM 598 N N . GLN A 1 74 ? 11.086 -1.656 -6.337 1.00 94.19 74 GLN A N 1
ATOM 599 C CA . GLN A 1 74 ? 10.013 -0.656 -6.365 1.00 94.19 74 GLN A CA 1
ATOM 600 C C . GLN A 1 74 ? 8.810 -1.104 -5.533 1.00 94.19 74 GLN A C 1
ATOM 602 O O . GLN A 1 74 ? 8.289 -0.313 -4.754 1.00 94.19 74 GLN A O 1
ATOM 607 N N . TYR A 1 75 ? 8.426 -2.379 -5.620 1.00 95.81 75 TYR A N 1
ATOM 608 C CA . TYR A 1 75 ? 7.415 -2.972 -4.745 1.00 95.81 75 TYR A CA 1
ATOM 609 C C . TYR A 1 75 ? 7.771 -2.845 -3.276 1.00 95.81 75 TYR A C 1
ATOM 611 O O . TYR A 1 75 ? 6.948 -2.378 -2.495 1.00 95.81 75 TYR A O 1
ATOM 619 N N . SER A 1 76 ? 8.992 -3.237 -2.903 1.00 94.81 76 SER A N 1
ATOM 620 C CA . SER A 1 76 ? 9.445 -3.151 -1.514 1.00 94.81 76 SER A CA 1
ATOM 621 C C . SER A 1 76 ? 9.275 -1.727 -0.978 1.00 94.81 76 SER A C 1
ATOM 623 O O . SER A 1 76 ? 8.661 -1.509 0.069 1.00 94.81 76 SER A O 1
ATOM 625 N N . LYS A 1 77 ? 9.716 -0.729 -1.749 1.00 94.81 77 LYS A N 1
ATOM 626 C CA . LYS A 1 77 ? 9.634 0.679 -1.347 1.00 94.81 77 LYS A CA 1
ATOM 627 C C . LYS A 1 77 ? 8.214 1.220 -1.350 1.00 94.81 77 LYS A C 1
ATOM 629 O O . LYS A 1 77 ? 7.842 1.916 -0.412 1.00 94.81 77 LYS A O 1
ATOM 634 N N . PHE A 1 78 ? 7.400 0.861 -2.333 1.00 97.12 78 PHE A N 1
ATOM 635 C CA . PHE A 1 78 ? 5.999 1.260 -2.366 1.00 97.12 78 PHE A CA 1
ATOM 636 C C . PHE A 1 78 ? 5.203 0.664 -1.194 1.00 97.12 78 PHE A C 1
ATOM 638 O O . PHE A 1 78 ? 4.484 1.384 -0.510 1.00 97.12 78 PHE A O 1
ATOM 645 N N . MET A 1 79 ? 5.381 -0.622 -0.896 1.00 98.00 79 MET A N 1
ATOM 646 C CA . MET A 1 79 ? 4.690 -1.272 0.222 1.00 98.00 79 MET A CA 1
ATOM 647 C C . MET A 1 79 ? 5.165 -0.735 1.577 1.00 98.00 79 MET A C 1
ATOM 649 O O . MET A 1 79 ? 4.353 -0.557 2.481 1.00 98.00 79 MET A O 1
ATOM 653 N N . THR A 1 80 ? 6.449 -0.387 1.694 1.00 97.25 80 THR A N 1
ATOM 654 C CA . THR A 1 80 ? 6.991 0.308 2.874 1.00 97.25 80 THR A CA 1
ATOM 655 C C . THR A 1 80 ? 6.396 1.708 3.024 1.00 97.25 80 THR A C 1
ATOM 657 O O . THR A 1 80 ? 6.023 2.099 4.123 1.00 97.25 80 THR A O 1
ATOM 660 N N . LEU A 1 81 ? 6.223 2.451 1.926 1.00 97.19 81 LEU A N 1
ATOM 661 C CA . LEU A 1 81 ? 5.545 3.748 1.947 1.00 97.19 81 LEU A CA 1
ATOM 662 C C . LEU A 1 81 ? 4.099 3.627 2.451 1.00 97.19 81 LEU A C 1
ATOM 664 O O . LEU A 1 81 ? 3.680 4.422 3.292 1.00 97.19 81 LEU A O 1
ATOM 668 N N . LEU A 1 82 ? 3.345 2.634 1.969 1.00 97.88 82 LEU A N 1
ATOM 669 C CA . LEU A 1 82 ? 1.974 2.394 2.424 1.00 97.88 82 LEU A CA 1
ATOM 670 C C . LEU A 1 82 ? 1.908 2.083 3.923 1.00 97.88 82 LEU A C 1
ATOM 672 O O . LEU A 1 82 ? 1.024 2.605 4.607 1.00 97.88 82 LEU A O 1
ATOM 676 N N . ASP A 1 83 ? 2.830 1.258 4.421 1.00 97.44 83 ASP A N 1
ATOM 677 C CA . ASP A 1 83 ? 2.923 0.914 5.840 1.00 97.44 83 ASP A CA 1
ATOM 678 C C . ASP A 1 83 ? 3.263 2.134 6.702 1.00 97.44 83 ASP A C 1
ATOM 680 O O . ASP A 1 83 ? 2.587 2.409 7.693 1.00 97.44 83 ASP A O 1
ATOM 684 N N . MET A 1 84 ? 4.247 2.929 6.282 1.00 96.25 84 MET A N 1
ATOM 685 C CA . MET A 1 84 ? 4.662 4.126 7.008 1.00 96.25 84 MET A CA 1
ATOM 686 C C . MET A 1 84 ? 3.581 5.202 7.063 1.00 96.25 84 MET A C 1
ATOM 688 O O . MET A 1 84 ? 3.433 5.852 8.093 1.00 96.25 84 MET A O 1
ATOM 692 N N . LEU A 1 85 ? 2.793 5.385 6.000 1.00 96.50 85 LEU A N 1
ATOM 693 C CA . LEU A 1 85 ? 1.663 6.316 6.025 1.00 96.50 85 LEU A CA 1
ATOM 694 C C . LEU A 1 85 ? 0.633 5.922 7.091 1.00 96.50 85 LEU A C 1
ATOM 696 O O . LEU A 1 85 ? 0.191 6.771 7.867 1.00 96.50 85 LEU A O 1
ATOM 700 N N . LEU A 1 86 ? 0.286 4.634 7.169 1.00 96.00 86 LEU A N 1
ATOM 701 C CA . LEU A 1 86 ? -0.605 4.130 8.213 1.00 96.00 86 LEU A CA 1
ATOM 702 C C . LEU A 1 86 ? 0.037 4.193 9.597 1.00 96.00 86 LEU A C 1
ATOM 704 O O . LEU A 1 86 ? -0.647 4.519 10.564 1.00 96.00 86 LEU A O 1
ATOM 708 N N . HIS A 1 87 ? 1.334 3.906 9.706 1.00 94.75 87 HIS A N 1
ATOM 709 C CA . HIS A 1 87 ? 2.075 4.028 10.955 1.00 94.75 87 HIS A CA 1
ATOM 710 C C . HIS A 1 87 ? 2.074 5.472 11.464 1.00 94.75 87 HIS A C 1
ATOM 712 O O . HIS A 1 87 ? 1.772 5.698 12.631 1.00 94.75 87 HIS A O 1
ATOM 718 N N . ASN A 1 88 ? 2.373 6.448 10.606 1.00 94.31 88 ASN A N 1
ATOM 719 C CA . ASN A 1 88 ? 2.384 7.867 10.953 1.00 94.31 88 ASN A CA 1
ATOM 720 C C . ASN A 1 88 ? 1.000 8.332 11.392 1.00 94.31 88 ASN A C 1
ATOM 722 O O . ASN A 1 88 ? 0.878 9.011 12.411 1.00 94.31 88 ASN A O 1
ATOM 726 N N . LEU A 1 89 ? -0.044 7.916 10.671 1.00 94.25 89 LEU A N 1
ATOM 727 C CA . LEU A 1 89 ? -1.408 8.184 11.094 1.00 94.25 89 LEU A CA 1
ATOM 728 C C . LEU A 1 89 ? -1.675 7.559 12.464 1.00 94.25 89 LEU A C 1
ATOM 730 O O . LEU A 1 89 ? -2.026 8.305 13.355 1.00 94.25 89 LEU A O 1
ATOM 734 N N . ARG A 1 90 ? -1.455 6.250 12.657 1.00 93.00 90 ARG A N 1
ATOM 735 C CA . ARG A 1 90 ? -1.807 5.491 13.876 1.00 93.00 90 ARG A CA 1
ATOM 736 C C . ARG A 1 90 ? -0.976 5.836 15.117 1.00 93.00 90 ARG A C 1
ATOM 738 O O . ARG A 1 90 ? -1.493 5.791 16.231 1.00 93.00 90 ARG A O 1
ATOM 745 N N . THR A 1 91 ? 0.312 6.101 14.955 1.00 92.69 91 THR A N 1
ATOM 746 C CA . THR A 1 91 ? 1.255 6.273 16.071 1.00 92.69 91 THR A CA 1
ATOM 747 C C . THR A 1 91 ? 1.474 7.745 16.387 1.00 92.69 91 THR A C 1
ATOM 749 O O . THR A 1 91 ? 1.552 8.116 17.554 1.00 92.69 91 THR A O 1
ATOM 752 N N . LEU A 1 92 ? 1.581 8.584 15.354 1.00 92.81 92 LEU A N 1
ATOM 753 C CA . LEU A 1 92 ? 1.898 10.004 15.513 1.00 92.81 92 LEU A CA 1
ATOM 754 C C . LEU A 1 92 ? 0.654 10.890 15.460 1.00 92.81 92 LEU A C 1
ATOM 756 O O . LEU A 1 92 ? 0.786 12.097 15.642 1.00 92.81 92 LEU A O 1
ATOM 760 N N . HIS A 1 93 ? -0.532 10.317 15.209 1.00 92.94 93 HIS A N 1
ATOM 761 C CA . HIS A 1 93 ? -1.766 11.074 14.983 1.00 92.94 93 HIS A CA 1
ATOM 762 C C . HIS A 1 93 ? -1.557 12.176 13.938 1.00 92.94 93 HIS A C 1
ATOM 764 O O . HIS A 1 93 ? -2.041 13.299 14.093 1.00 92.94 93 HIS A O 1
ATOM 770 N N . MET A 1 94 ? -0.757 11.876 12.909 1.00 95.31 94 MET A N 1
ATOM 771 C CA . MET A 1 94 ? -0.381 12.864 11.908 1.00 95.31 94 MET A CA 1
ATOM 772 C C . MET A 1 94 ? -1.650 13.444 11.275 1.00 95.31 94 MET A C 1
ATOM 774 O O . MET A 1 94 ? -2.619 12.726 11.047 1.00 95.31 94 MET A O 1
ATOM 778 N N . SER A 1 95 ? -1.679 14.752 11.023 1.00 96.19 95 SER A N 1
ATOM 779 C CA . SER A 1 95 ? -2.808 15.352 10.315 1.00 96.19 95 SER A CA 1
ATOM 780 C C . SER A 1 95 ? -2.760 14.984 8.826 1.00 96.19 95 SER A C 1
ATOM 782 O O . SER A 1 95 ? -1.713 14.593 8.297 1.00 96.19 95 SER A O 1
ATOM 784 N N . LEU A 1 96 ? -3.877 15.151 8.109 1.00 96.88 96 LEU A N 1
ATOM 785 C CA . LEU A 1 96 ? -3.885 14.984 6.651 1.00 96.88 96 LEU A CA 1
ATOM 786 C C . LEU A 1 96 ? -2.903 15.954 5.971 1.00 96.88 96 LEU A C 1
ATOM 788 O O . LEU A 1 96 ? -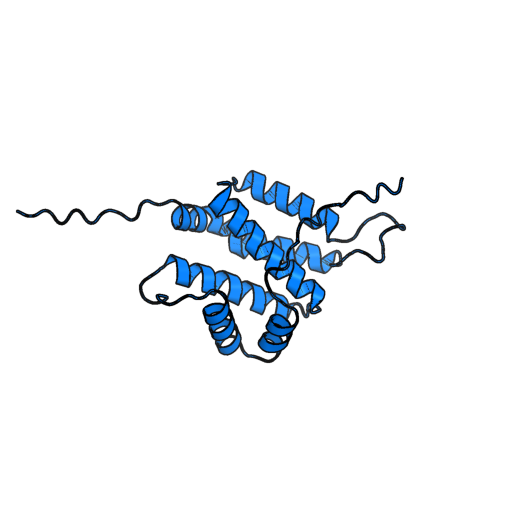2.200 15.564 5.043 1.00 96.88 96 LEU A O 1
ATOM 792 N N . GLU A 1 97 ? -2.832 17.201 6.445 1.00 96.94 97 GLU A N 1
ATOM 793 C CA . GLU A 1 97 ? -1.909 18.208 5.912 1.00 96.94 97 GLU A CA 1
ATOM 794 C C . GLU A 1 97 ? -0.449 17.773 6.087 1.00 96.94 97 GLU A C 1
ATOM 796 O O . GLU A 1 97 ? 0.325 17.794 5.128 1.00 96.94 97 GLU A O 1
ATOM 801 N N . ASP A 1 98 ? -0.086 17.317 7.286 1.00 97.06 98 ASP A N 1
ATOM 802 C CA . ASP A 1 98 ? 1.273 16.859 7.580 1.00 97.06 98 ASP A CA 1
ATOM 803 C C . ASP A 1 98 ? 1.607 15.563 6.833 1.00 97.06 98 ASP A C 1
ATOM 805 O O . ASP A 1 98 ? 2.724 15.406 6.348 1.00 97.06 98 ASP A O 1
ATOM 809 N N . SER A 1 99 ? 0.628 14.676 6.633 1.00 96.19 99 SER A N 1
ATOM 810 C CA . SER A 1 99 ? 0.803 13.458 5.828 1.00 96.19 99 SER A CA 1
ATOM 811 C C . SER A 1 99 ? 1.074 13.769 4.357 1.00 96.19 99 SER A C 1
ATOM 813 O O . SER A 1 99 ? 1.895 13.103 3.726 1.00 96.19 99 SER A O 1
ATOM 815 N N . ILE A 1 100 ? 0.416 14.792 3.799 1.00 96.56 100 ILE A N 1
ATOM 816 C CA . ILE A 1 100 ? 0.668 15.263 2.429 1.00 96.56 100 ILE A CA 1
ATOM 817 C C . ILE A 1 100 ? 2.073 15.869 2.322 1.00 96.56 100 ILE A C 1
ATOM 819 O O . ILE A 1 100 ? 2.786 15.580 1.359 1.00 96.56 100 ILE A O 1
ATOM 823 N N . LYS A 1 101 ? 2.487 16.680 3.306 1.00 95.56 101 LYS A N 1
ATOM 824 C CA . LYS A 1 101 ? 3.843 17.254 3.362 1.00 95.56 101 LYS A CA 1
ATOM 825 C C . LYS A 1 101 ? 4.903 16.156 3.429 1.00 95.56 101 LYS A C 1
ATOM 827 O O . LYS A 1 101 ? 5.803 16.135 2.592 1.00 95.56 101 LYS A O 1
ATOM 832 N N . TRP A 1 102 ? 4.733 15.205 4.345 1.00 95.25 102 TRP A N 1
ATOM 833 C CA . TRP A 1 102 ? 5.633 14.067 4.513 1.00 95.25 102 TRP A CA 1
ATOM 834 C C . TRP A 1 102 ? 5.726 13.217 3.239 1.00 95.25 102 TRP A C 1
ATOM 836 O O . TRP A 1 102 ? 6.823 12.877 2.802 1.00 95.25 102 TRP A O 1
ATOM 846 N N . LEU A 1 103 ? 4.599 12.944 2.567 1.00 95.06 103 LEU A N 1
ATOM 847 C CA . LEU A 1 103 ? 4.609 12.253 1.273 1.00 95.06 103 LEU A CA 1
ATOM 848 C C . LEU A 1 103 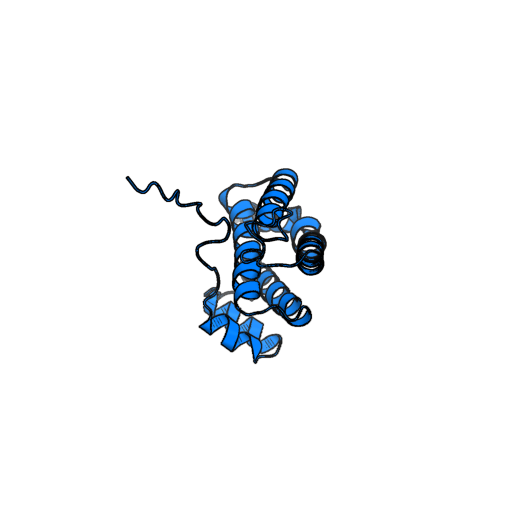? 5.435 13.017 0.226 1.00 95.06 103 LEU A C 1
ATOM 850 O O . LEU A 1 103 ? 6.187 12.400 -0.528 1.00 95.06 103 LEU A O 1
ATOM 854 N N . GLY A 1 104 ? 5.317 14.347 0.183 1.00 92.06 104 GLY A N 1
ATOM 855 C CA . GLY A 1 104 ? 6.120 15.196 -0.697 1.00 92.06 104 GLY A CA 1
ATOM 856 C C . GLY A 1 104 ? 7.623 15.073 -0.434 1.00 92.06 104 GLY A C 1
ATOM 857 O O . GLY A 1 104 ? 8.402 14.939 -1.379 1.00 92.06 104 GLY A O 1
ATOM 858 N N . GLU A 1 105 ? 8.030 15.048 0.836 1.00 90.75 105 GLU A N 1
ATOM 859 C CA . GLU A 1 105 ? 9.427 14.858 1.248 1.00 90.75 105 GLU A CA 1
ATOM 860 C C . GLU A 1 105 ? 9.961 13.476 0.857 1.00 90.75 105 GLU A C 1
ATOM 862 O O . GLU A 1 105 ? 11.072 13.371 0.329 1.00 90.75 105 GLU A O 1
ATOM 867 N N . VAL A 1 106 ? 9.164 12.419 1.051 1.00 90.31 106 VAL A N 1
ATOM 868 C CA . VAL A 1 106 ? 9.534 11.059 0.634 1.00 90.31 106 VAL A CA 1
ATOM 869 C C . VAL A 1 106 ? 9.706 11.002 -0.881 1.00 90.31 106 VAL A C 1
ATOM 871 O O . VAL A 1 106 ? 10.725 10.513 -1.368 1.00 90.31 106 VAL A O 1
ATOM 874 N N . MET A 1 107 ? 8.745 11.539 -1.639 1.00 89.31 107 MET A N 1
ATOM 875 C CA . MET A 1 107 ? 8.774 11.529 -3.106 1.00 89.31 107 MET A CA 1
ATOM 876 C C . MET A 1 107 ? 9.942 12.328 -3.680 1.00 89.31 107 MET A C 1
ATOM 878 O O . MET A 1 107 ? 10.501 11.925 -4.697 1.00 89.31 107 MET A O 1
ATOM 882 N N . ALA A 1 108 ? 10.368 13.402 -3.014 1.00 85.56 108 ALA A N 1
ATOM 883 C CA . ALA A 1 108 ? 11.570 14.139 -3.393 1.00 85.56 108 ALA A CA 1
ATOM 884 C C . ALA A 1 108 ? 12.861 13.315 -3.221 1.00 85.56 108 ALA A C 1
ATOM 886 O O . ALA A 1 108 ? 13.845 13.581 -3.909 1.00 85.56 108 ALA A O 1
ATOM 887 N N . GLN A 1 109 ? 12.867 12.318 -2.328 1.00 82.25 109 GLN A N 1
ATOM 888 C CA . GLN A 1 109 ? 14.025 11.453 -2.077 1.00 82.25 109 GLN A CA 1
ATOM 889 C C . GLN A 1 109 ? 14.043 10.187 -2.933 1.00 82.25 109 GLN A C 1
ATOM 891 O O . GLN A 1 109 ? 15.117 9.748 -3.339 1.00 82.25 109 GLN A O 1
ATOM 896 N N . VAL A 1 110 ? 12.880 9.577 -3.183 1.00 80.56 110 VAL A N 1
ATOM 897 C CA . VAL A 1 110 ? 12.787 8.297 -3.915 1.00 80.56 110 VAL A CA 1
ATOM 898 C C . VAL A 1 110 ? 12.424 8.457 -5.391 1.00 80.56 110 VAL A C 1
ATOM 900 O O . VAL A 1 110 ? 12.623 7.523 -6.175 1.00 80.56 110 VAL A O 1
ATOM 903 N N . GLY A 1 111 ? 11.878 9.616 -5.759 1.00 70.88 111 GLY A N 1
ATOM 904 C CA . GLY A 1 111 ? 11.538 9.989 -7.125 1.00 70.88 111 GLY A CA 1
ATOM 905 C C . GLY A 1 111 ? 12.737 10.518 -7.920 1.00 70.88 111 GLY A C 1
ATOM 906 O O . GLY A 1 111 ? 13.879 10.471 -7.459 1.00 70.88 111 GLY A O 1
ATOM 907 N N . PRO A 1 112 ? 12.506 11.026 -9.140 1.00 64.75 112 PRO A N 1
ATOM 908 C CA . PRO A 1 112 ? 13.574 11.495 -10.012 1.00 64.75 112 PRO A CA 1
ATOM 909 C C . PRO A 1 112 ? 14.284 12.731 -9.440 1.00 64.75 112 PRO A C 1
ATOM 911 O O . PRO A 1 112 ? 13.710 13.812 -9.327 1.00 64.75 112 PRO A O 1
ATOM 914 N N . SER A 1 113 ? 15.569 12.582 -9.124 1.00 61.47 113 SER A N 1
ATOM 915 C CA . SER A 1 113 ? 16.451 13.685 -8.743 1.00 61.47 113 SER A CA 1
ATOM 916 C C . SER A 1 113 ? 16.851 14.531 -9.956 1.00 61.47 113 SER A C 1
ATOM 918 O O . SER A 1 113 ? 17.414 14.010 -10.915 1.00 61.47 113 SER A O 1
ATOM 920 N N . ASN A 1 114 ? 16.705 15.856 -9.864 1.00 54.47 114 ASN A N 1
ATOM 921 C CA . ASN A 1 114 ? 17.203 16.821 -10.863 1.00 54.47 114 ASN A CA 1
ATOM 922 C C . ASN A 1 114 ? 18.737 17.016 -10.832 1.00 54.47 114 ASN A C 1
ATOM 924 O O . ASN A 1 114 ? 19.258 17.929 -11.473 1.00 54.47 114 ASN A O 1
ATOM 928 N N . SER A 1 115 ? 19.473 16.213 -10.050 1.00 51.72 115 SER A N 1
ATOM 929 C CA . SER A 1 115 ? 20.929 16.323 -9.931 1.00 51.72 115 SER A CA 1
ATOM 930 C C . SER A 1 115 ? 21.629 15.169 -10.669 1.00 51.72 115 SER A C 1
ATOM 932 O O . SER A 1 115 ? 21.376 14.004 -10.344 1.00 51.72 115 SER A O 1
ATOM 934 N N . PRO A 1 116 ? 22.568 15.455 -11.593 1.00 49.22 116 PRO A N 1
ATOM 935 C CA . PRO A 1 116 ? 23.270 14.424 -12.368 1.00 49.22 116 PRO A CA 1
ATOM 936 C C . PRO A 1 116 ? 24.192 13.525 -11.523 1.00 49.22 116 PRO A C 1
ATOM 938 O O . PRO A 1 116 ? 24.727 12.537 -12.015 1.00 49.22 116 PRO A O 1
ATOM 941 N N . LYS A 1 117 ? 24.384 13.828 -10.229 1.00 49.75 117 LYS A N 1
ATOM 942 C CA . LYS A 1 117 ? 25.175 13.000 -9.302 1.00 49.75 117 LYS A CA 1
ATOM 943 C C . LYS A 1 117 ? 24.399 11.810 -8.716 1.00 49.75 117 LYS A C 1
ATOM 945 O O . LYS A 1 117 ? 25.038 10.913 -8.179 1.00 49.75 117 LYS A O 1
ATOM 950 N N . ASN A 1 118 ? 23.067 11.780 -8.843 1.00 49.97 118 ASN A N 1
ATOM 951 C CA . ASN A 1 118 ? 22.190 10.767 -8.230 1.00 49.97 118 ASN A CA 1
ATOM 952 C C . ASN A 1 118 ? 21.300 10.004 -9.229 1.00 49.97 118 ASN A C 1
ATOM 954 O O . ASN A 1 118 ? 20.401 9.281 -8.810 1.00 49.97 118 ASN A O 1
ATOM 958 N N . GLU A 1 119 ? 21.561 10.083 -10.537 1.00 46.09 119 GLU A N 1
ATOM 959 C CA . GLU A 1 119 ? 20.759 9.393 -11.570 1.00 46.09 119 GLU A CA 1
ATOM 960 C C . GLU A 1 119 ? 20.686 7.863 -11.388 1.00 46.09 119 GLU A C 1
ATOM 962 O O . GLU A 1 119 ? 19.734 7.232 -11.836 1.00 46.09 119 GLU A O 1
ATOM 967 N N . LYS A 1 120 ? 21.640 7.258 -10.663 1.00 47.00 120 LYS A N 1
ATOM 968 C CA . LYS A 1 120 ? 21.635 5.830 -10.292 1.00 47.00 120 LYS A CA 1
ATOM 969 C C . LYS A 1 120 ? 20.780 5.477 -9.060 1.00 47.00 120 LYS A C 1
ATOM 971 O O . LYS A 1 120 ? 20.677 4.296 -8.744 1.00 47.00 120 LYS A O 1
ATOM 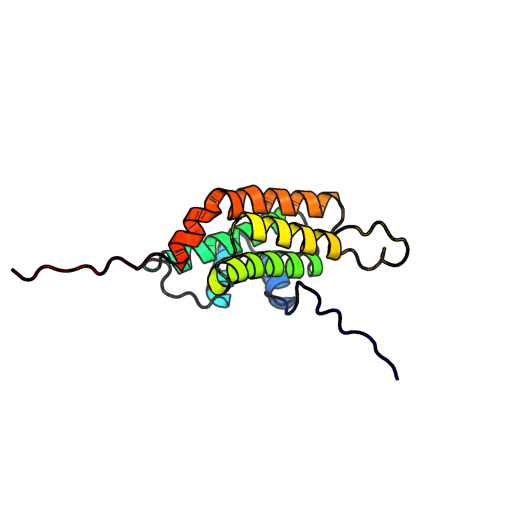976 N N . CYS A 1 121 ? 20.215 6.458 -8.351 1.00 53.75 121 CYS A N 1
ATOM 977 C CA . CYS A 1 121 ? 19.570 6.269 -7.042 1.00 53.75 121 CYS A CA 1
ATOM 978 C C . CYS A 1 121 ? 18.049 6.523 -7.044 1.00 53.75 121 CYS A C 1
ATOM 980 O O . CYS A 1 121 ? 17.406 6.347 -6.012 1.00 53.75 121 CYS A O 1
ATOM 982 N N . ASN A 1 122 ? 17.464 6.923 -8.177 1.00 70.81 122 ASN A N 1
ATOM 983 C CA . ASN A 1 122 ? 16.023 7.159 -8.272 1.00 70.81 122 ASN A CA 1
ATOM 984 C C . ASN A 1 122 ? 15.303 5.809 -8.383 1.00 70.81 122 ASN A C 1
ATOM 986 O O . ASN A 1 122 ? 15.489 5.082 -9.359 1.00 70.81 122 ASN A O 1
ATOM 990 N N . ILE A 1 123 ? 14.508 5.458 -7.373 1.00 85.81 123 ILE A N 1
ATOM 991 C CA . ILE A 1 123 ? 13.766 4.190 -7.341 1.00 85.81 123 ILE A CA 1
ATOM 992 C C . ILE A 1 123 ? 12.572 4.260 -8.294 1.00 85.81 123 ILE A C 1
ATOM 994 O O . ILE A 1 123 ? 12.259 3.269 -8.950 1.00 85.81 123 ILE A O 1
ATOM 998 N N . PHE A 1 124 ? 11.929 5.424 -8.391 1.00 90.06 124 PHE A N 1
ATOM 999 C CA . PHE A 1 124 ? 10.785 5.667 -9.266 1.00 90.06 124 PHE A CA 1
ATOM 1000 C C . PHE A 1 124 ? 11.101 6.772 -10.271 1.00 90.06 124 PHE A C 1
ATOM 1002 O O . PHE A 1 124 ? 11.720 7.782 -9.927 1.00 90.06 124 PHE A O 1
ATOM 1009 N N . ASP A 1 125 ? 10.644 6.604 -11.510 1.00 90.12 125 ASP A N 1
ATOM 1010 C CA . ASP A 1 125 ? 10.651 7.694 -12.484 1.00 90.12 125 ASP A CA 1
ATOM 1011 C C . ASP A 1 125 ? 9.536 8.724 -12.196 1.00 90.12 125 ASP A C 1
ATOM 1013 O O . ASP A 1 125 ? 8.691 8.540 -11.316 1.00 90.12 125 ASP A O 1
ATOM 1017 N N . ALA A 1 126 ? 9.520 9.834 -12.942 1.00 89.62 126 ALA A N 1
ATOM 1018 C CA . ALA A 1 126 ? 8.538 10.907 -12.747 1.00 89.62 126 ALA A CA 1
ATOM 1019 C C . ALA A 1 126 ? 7.086 10.438 -12.921 1.00 89.62 126 ALA A C 1
ATOM 1021 O O . ALA A 1 126 ? 6.189 10.891 -12.209 1.00 89.62 126 ALA A O 1
ATOM 1022 N N . LYS A 1 127 ? 6.840 9.541 -13.879 1.00 92.62 127 LYS A N 1
ATOM 1023 C CA . LYS A 1 127 ? 5.503 9.026 -14.174 1.00 92.62 127 LYS A CA 1
ATOM 1024 C C . LYS A 1 127 ? 5.041 8.100 -13.052 1.00 92.62 127 LYS A C 1
ATOM 1026 O O . LYS A 1 127 ? 3.907 8.226 -12.598 1.00 92.62 127 LYS A O 1
ATOM 1031 N N . GLN A 1 128 ? 5.919 7.219 -12.583 1.00 94.94 128 GLN A N 1
ATOM 1032 C CA . GLN A 1 128 ? 5.662 6.315 -11.467 1.00 94.94 128 GLN A CA 1
ATOM 1033 C C . GLN A 1 128 ? 5.431 7.086 -10.165 1.00 94.94 128 GLN A C 1
ATOM 1035 O O . GLN A 1 128 ? 4.454 6.815 -9.475 1.00 94.94 128 GLN A O 1
ATOM 1040 N N . ALA A 1 129 ? 6.256 8.091 -9.859 1.00 93.62 129 ALA A N 1
ATOM 1041 C CA . ALA A 1 129 ? 6.088 8.925 -8.668 1.00 93.62 129 ALA A CA 1
ATOM 1042 C C . ALA A 1 129 ? 4.730 9.651 -8.661 1.00 93.62 129 ALA A C 1
ATOM 1044 O O . ALA A 1 129 ? 4.006 9.598 -7.667 1.00 93.62 129 ALA A O 1
ATOM 1045 N N . ASN A 1 130 ? 4.335 10.257 -9.788 1.00 94.19 130 ASN A N 1
ATOM 1046 C CA . ASN A 1 130 ? 3.017 10.885 -9.919 1.00 94.19 130 ASN A CA 1
ATOM 1047 C C . ASN A 1 130 ? 1.877 9.869 -9.762 1.00 94.19 130 ASN A C 1
ATOM 1049 O O . ASN A 1 130 ? 0.923 10.135 -9.036 1.00 94.19 130 ASN A O 1
ATOM 1053 N N . ALA A 1 131 ? 2.001 8.686 -10.370 1.00 97.19 131 ALA A N 1
ATOM 1054 C CA . ALA A 1 131 ? 1.003 7.629 -10.237 1.00 97.19 131 ALA A CA 1
ATOM 1055 C C . ALA A 1 131 ? 0.850 7.153 -8.782 1.00 97.19 131 ALA A C 1
ATOM 1057 O O . ALA A 1 131 ? -0.270 6.925 -8.334 1.00 97.19 131 ALA A O 1
ATOM 1058 N N . ILE A 1 132 ? 1.950 7.053 -8.025 1.00 97.50 132 ILE A N 1
ATOM 1059 C CA . ILE A 1 132 ? 1.909 6.706 -6.598 1.00 97.50 132 ILE A CA 1
ATOM 1060 C C . ILE A 1 132 ? 1.202 7.800 -5.794 1.00 97.50 132 ILE A C 1
ATOM 1062 O O . ILE A 1 132 ? 0.344 7.492 -4.968 1.00 97.50 132 ILE A O 1
ATOM 1066 N N . ILE A 1 133 ? 1.529 9.072 -6.040 1.00 96.50 133 ILE A N 1
ATOM 1067 C CA . ILE A 1 133 ? 0.863 10.203 -5.380 1.00 96.50 133 ILE A CA 1
ATOM 1068 C C . ILE A 1 133 ? -0.645 10.159 -5.649 1.00 96.50 133 ILE A C 1
ATOM 1070 O O . ILE A 1 133 ? -1.440 10.300 -4.720 1.00 96.50 133 ILE A O 1
ATOM 1074 N N . ASP A 1 134 ? -1.045 9.943 -6.900 1.00 97.88 134 ASP A N 1
ATOM 1075 C CA . ASP A 1 134 ? -2.455 9.893 -7.279 1.00 97.88 134 ASP A CA 1
ATOM 1076 C C . ASP A 1 134 ? -3.169 8.679 -6.678 1.00 97.88 134 ASP A C 1
ATOM 1078 O O . ASP A 1 134 ? -4.282 8.825 -6.171 1.00 97.88 134 ASP A O 1
ATOM 1082 N N . TYR A 1 135 ? -2.510 7.518 -6.618 1.00 98.44 135 TYR A N 1
ATOM 1083 C CA . TYR A 1 135 ? -3.024 6.350 -5.904 1.00 98.44 135 TYR A CA 1
ATOM 1084 C C . TYR A 1 135 ? -3.251 6.644 -4.416 1.00 98.44 135 TYR A C 1
ATOM 1086 O O . TYR A 1 135 ? -4.327 6.360 -3.890 1.00 98.44 135 TYR A O 1
ATOM 1094 N N . ILE A 1 136 ? -2.280 7.249 -3.723 1.00 98.38 136 ILE A N 1
ATOM 1095 C CA . ILE A 1 136 ? -2.390 7.566 -2.288 1.00 98.38 136 ILE A CA 1
ATOM 1096 C C . ILE A 1 136 ? -3.509 8.578 -2.028 1.00 98.38 136 ILE A C 1
ATOM 1098 O O . ILE A 1 136 ? -4.242 8.446 -1.043 1.00 98.38 136 ILE A O 1
ATOM 1102 N N . LYS A 1 137 ? -3.690 9.556 -2.927 1.00 97.25 137 LYS A N 1
ATOM 1103 C CA . LYS A 1 137 ? -4.786 10.528 -2.835 1.00 97.25 137 LYS A CA 1
ATOM 1104 C C . LYS A 1 137 ? -6.151 9.844 -2.803 1.00 97.25 137 LYS A C 1
ATOM 1106 O O . LYS A 1 137 ? -6.953 10.168 -1.931 1.00 97.25 137 LYS A O 1
ATOM 1111 N N . ILE A 1 138 ? -6.408 8.907 -3.717 1.00 96.38 138 ILE A N 1
ATOM 1112 C CA . ILE A 1 138 ? -7.723 8.251 -3.835 1.00 96.38 138 ILE A CA 1
ATOM 1113 C C . ILE A 1 138 ? -7.910 7.084 -2.855 1.00 96.38 138 ILE A C 1
ATOM 1115 O O . ILE A 1 138 ? -9.038 6.759 -2.495 1.00 96.38 138 ILE A O 1
ATOM 1119 N N . SER A 1 139 ? -6.824 6.448 -2.407 1.00 96.19 139 SER A N 1
ATOM 1120 C CA . SER A 1 139 ? -6.888 5.293 -1.502 1.00 96.19 139 SER A CA 1
ATOM 1121 C C . SER A 1 139 ? -6.908 5.714 -0.033 1.00 96.19 139 SER A C 1
ATOM 1123 O O . SER A 1 139 ? -7.881 5.443 0.671 1.00 96.19 139 SER A O 1
ATOM 1125 N N . LEU A 1 140 ? -5.867 6.407 0.436 1.00 96.75 140 LEU A N 1
ATOM 1126 C CA . LEU A 1 140 ? -5.708 6.773 1.842 1.00 96.75 140 LEU A CA 1
ATOM 1127 C C . LEU A 1 140 ? -6.296 8.151 2.149 1.00 96.75 140 LEU A C 1
ATOM 1129 O O . LEU A 1 140 ? -7.125 8.279 3.047 1.00 96.75 140 LEU A O 1
ATOM 1133 N N . PHE A 1 141 ? -5.882 9.192 1.422 1.00 97.31 141 PHE A N 1
ATOM 1134 C CA . PHE A 1 141 ? -6.211 10.575 1.792 1.00 97.31 141 PHE A CA 1
ATOM 1135 C C . PHE A 1 141 ? -7.691 10.910 1.605 1.00 97.31 141 PHE A C 1
ATOM 1137 O O . PHE A 1 141 ? -8.273 11.591 2.447 1.00 97.31 141 PHE A O 1
ATOM 1144 N N . GLN A 1 142 ? -8.335 10.381 0.565 1.00 97.19 142 GLN A N 1
ATOM 1145 C CA . GLN A 1 142 ? -9.780 10.513 0.381 1.00 97.19 142 GLN A CA 1
ATOM 1146 C C . GLN A 1 142 ? -10.573 9.920 1.558 1.00 97.19 142 GLN A C 1
ATOM 1148 O O . GLN A 1 142 ? -11.634 10.433 1.909 1.00 97.19 142 GLN A O 1
ATOM 1153 N N . HIS A 1 143 ? -10.043 8.881 2.203 1.00 95.44 143 HIS A N 1
ATOM 1154 C CA . HIS A 1 143 ? -10.684 8.179 3.314 1.00 95.44 143 HIS A CA 1
ATOM 1155 C C . HIS A 1 143 ? -10.008 8.480 4.660 1.00 95.44 143 HIS A C 1
ATOM 1157 O O . HIS A 1 143 ? -10.187 7.736 5.620 1.00 95.44 143 HIS A O 1
ATOM 1163 N N . TYR A 1 144 ? -9.245 9.572 4.771 1.00 95.62 144 TYR A N 1
ATOM 1164 C CA . TYR A 1 144 ? -8.378 9.819 5.929 1.00 95.62 144 TYR A CA 1
ATOM 1165 C C . TYR A 1 144 ? -9.131 9.804 7.264 1.00 95.62 144 TYR A C 1
ATOM 1167 O O . TYR A 1 144 ? -8.687 9.190 8.229 1.00 95.62 144 TYR A O 1
ATOM 1175 N N . LYS A 1 145 ? -10.323 10.415 7.299 1.00 93.94 145 LYS A N 1
ATOM 1176 C CA . LYS A 1 145 ? -11.191 10.424 8.486 1.00 93.94 145 LYS A CA 1
ATOM 1177 C C . LYS A 1 145 ? -11.715 9.040 8.866 1.00 93.94 145 LYS A C 1
ATOM 1179 O O . LYS A 1 145 ? -11.911 8.787 10.048 1.00 93.94 145 LYS A O 1
ATO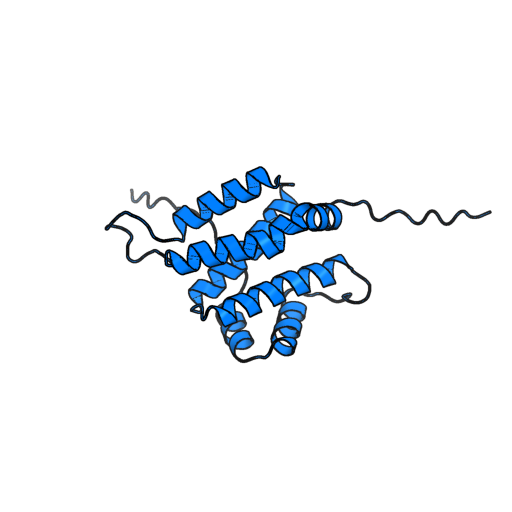M 1184 N N . LEU A 1 146 ? -11.900 8.140 7.899 1.00 93.06 146 LEU A N 1
ATOM 1185 C CA . LEU A 1 146 ? -12.263 6.750 8.176 1.00 93.06 146 LEU A CA 1
ATOM 1186 C C . LEU A 1 146 ? -11.110 6.021 8.872 1.00 93.06 146 LEU A C 1
ATOM 1188 O O . LEU A 1 146 ? -11.343 5.345 9.868 1.00 93.06 146 LEU A O 1
ATOM 1192 N N . TYR A 1 147 ? -9.876 6.182 8.387 1.00 94.06 147 TYR A N 1
ATOM 1193 C CA . TYR A 1 147 ? -8.701 5.580 9.024 1.00 94.06 147 TYR A CA 1
ATOM 1194 C C . TYR A 1 147 ? -8.414 6.191 10.403 1.00 94.06 147 TYR A C 1
ATOM 1196 O O . TYR A 1 147 ? -8.112 5.463 11.343 1.00 94.06 147 TYR A O 1
ATOM 1204 N N . GLU A 1 148 ? -8.569 7.507 10.560 1.00 92.81 148 GLU A N 1
ATOM 1205 C CA . GLU A 1 148 ? -8.462 8.179 11.861 1.00 92.81 148 GLU A CA 1
ATOM 1206 C C . GLU A 1 148 ? -9.501 7.626 12.852 1.00 92.81 148 GLU A C 1
ATOM 1208 O O . GLU A 1 148 ? -9.149 7.216 13.957 1.00 92.81 148 GLU A O 1
ATOM 1213 N N . PHE A 1 149 ? -10.766 7.510 12.431 1.00 90.75 149 PHE A N 1
ATOM 1214 C CA . PHE A 1 149 ? -11.824 6.874 13.221 1.00 90.75 149 PHE A CA 1
ATOM 1215 C C . PHE A 1 149 ? -11.472 5.416 13.562 1.00 90.75 149 PHE A C 1
ATOM 1217 O O . PHE A 1 149 ? -11.638 4.978 14.695 1.00 90.75 149 PHE A O 1
ATOM 1224 N N . LEU A 1 150 ? -10.936 4.652 12.609 1.00 89.62 150 LEU A N 1
ATOM 1225 C CA . LEU A 1 150 ? -10.572 3.249 12.809 1.00 89.62 150 LEU A CA 1
ATOM 1226 C C . LEU A 1 150 ? -9.508 3.043 13.898 1.00 89.62 150 LEU A C 1
ATOM 1228 O O . LEU A 1 150 ? -9.534 2.025 14.598 1.00 89.62 150 LEU A O 1
ATOM 1232 N N . PHE A 1 151 ? -8.557 3.971 14.009 1.00 89.50 151 PHE A N 1
ATOM 1233 C CA . PHE A 1 151 ? -7.475 3.891 14.987 1.00 89.50 151 PHE A CA 1
ATOM 1234 C C . PHE A 1 151 ? -7.833 4.509 16.338 1.00 89.50 151 PHE A C 1
ATOM 1236 O O . PHE A 1 151 ? -7.300 4.053 17.350 1.00 89.50 151 PHE A O 1
ATOM 1243 N N . TYR A 1 152 ? -8.727 5.502 16.369 1.00 85.25 152 TYR A N 1
ATOM 1244 C CA . TYR A 1 152 ? -8.928 6.339 17.557 1.00 85.25 152 TYR A CA 1
ATOM 1245 C C . TYR A 1 152 ? -10.334 6.381 18.115 1.00 85.25 152 TYR A C 1
ATOM 1247 O O . TYR A 1 152 ? -10.518 6.869 19.231 1.00 85.25 152 TYR A O 1
ATOM 1255 N N . SER A 1 153 ? -11.328 5.862 17.405 1.00 76.00 153 SER A N 1
ATOM 1256 C CA . SER A 1 153 ? -12.652 5.758 17.990 1.00 76.00 153 SER A CA 1
ATOM 1257 C C . SER A 1 153 ? -12.621 4.752 19.119 1.00 76.00 153 SER A C 1
ATOM 1259 O O . SER A 1 153 ? -12.331 3.567 18.925 1.00 76.00 153 SER A O 1
ATOM 1261 N N . SER A 1 154 ? -12.947 5.242 20.315 1.00 59.41 154 SER A N 1
ATOM 1262 C CA . SER A 1 154 ? -13.360 4.401 21.424 1.00 59.41 154 SER A CA 1
ATOM 1263 C C . SER A 1 154 ? -14.423 3.459 20.882 1.00 59.41 154 SER A C 1
ATOM 1265 O O . SER A 1 154 ? -15.480 3.917 20.446 1.00 59.41 154 SER A O 1
ATOM 1267 N N . ARG A 1 155 ? -14.136 2.154 20.847 1.00 59.94 155 ARG A N 1
ATOM 1268 C CA . ARG A 1 155 ? -15.190 1.162 20.631 1.00 59.94 155 ARG A CA 1
ATOM 1269 C C . ARG A 1 155 ? -16.258 1.489 21.662 1.00 59.94 155 ARG A C 1
ATOM 1271 O O . ARG A 1 155 ? -15.927 1.482 22.846 1.00 59.94 155 ARG A O 1
ATOM 1278 N N . GLU A 1 156 ? -17.451 1.875 21.213 1.00 48.62 156 GLU A N 1
ATOM 1279 C CA . GLU A 1 156 ? -18.572 2.144 22.107 1.00 48.62 156 GLU A CA 1
ATOM 1280 C C . GLU A 1 156 ? -18.658 0.972 23.081 1.00 48.62 156 GLU A C 1
ATOM 1282 O O . GLU A 1 156 ? -18.833 -0.183 22.682 1.00 48.62 156 GLU A O 1
ATOM 1287 N N . GLU A 1 157 ? -18.406 1.261 24.354 1.00 47.69 157 GLU A N 1
ATOM 1288 C CA . GLU A 1 157 ? -18.665 0.325 25.426 1.00 47.69 157 GLU A CA 1
ATOM 1289 C C . GLU A 1 157 ? -20.161 0.041 25.332 1.00 47.69 157 GLU A C 1
ATOM 1291 O O . GLU A 1 157 ? -20.982 0.943 25.508 1.00 47.69 157 GLU A O 1
ATOM 1296 N N . ILE A 1 158 ? -20.528 -1.182 24.945 1.00 54.16 158 ILE A N 1
ATOM 1297 C CA . ILE A 1 158 ? -21.921 -1.606 25.001 1.00 54.16 158 ILE A CA 1
ATOM 1298 C C . ILE A 1 158 ? -22.267 -1.611 26.489 1.00 54.16 158 ILE A C 1
ATOM 1300 O O . ILE A 1 158 ? -22.022 -2.592 27.190 1.00 54.16 158 ILE A O 1
ATOM 1304 N N . VAL A 1 159 ? -22.804 -0.497 26.985 1.00 55.19 159 VAL A N 1
ATOM 1305 C CA . VAL A 1 159 ? -23.459 -0.440 28.286 1.00 55.19 159 VAL A CA 1
ATOM 1306 C C . VAL A 1 159 ? -24.742 -1.241 28.119 1.00 55.19 159 VAL A C 1
ATOM 1308 O O . VAL A 1 159 ? -25.780 -0.721 27.715 1.00 55.19 159 VAL A O 1
ATOM 1311 N N . ILE A 1 160 ? -24.655 -2.548 28.357 1.00 60.69 160 ILE A N 1
ATOM 1312 C CA . ILE A 1 160 ? -25.840 -3.380 28.524 1.00 60.69 160 ILE A CA 1
ATOM 1313 C C . ILE A 1 160 ? -26.443 -2.924 29.850 1.00 60.69 160 ILE A C 1
ATOM 1315 O O . ILE A 1 160 ? -25.955 -3.293 30.917 1.00 60.69 160 ILE A O 1
ATOM 1319 N N . GLY A 1 161 ? -27.447 -2.050 29.780 1.00 57.59 161 GLY A N 1
ATOM 1320 C CA . GLY A 1 161 ? -28.242 -1.674 30.938 1.00 57.59 161 GLY A CA 1
ATOM 1321 C C . GLY A 1 161 ? -28.852 -2.937 31.531 1.00 57.59 161 GLY A C 1
ATOM 1322 O O . GLY A 1 161 ? -29.731 -3.548 30.930 1.00 57.59 161 GLY A O 1
ATOM 1323 N N . THR A 1 162 ? -28.340 -3.368 32.679 1.00 50.03 162 THR A N 1
ATOM 1324 C CA . THR A 1 162 ? -29.039 -4.315 33.540 1.00 50.03 162 THR A CA 1
ATOM 1325 C C . THR A 1 162 ? -30.142 -3.534 34.240 1.00 50.03 162 THR A C 1
ATOM 1327 O O . THR A 1 162 ? -29.868 -2.841 35.222 1.00 50.03 162 THR A O 1
ATOM 1330 N N . GLU A 1 163 ? -31.350 -3.583 33.680 1.00 51.88 163 GLU A N 1
ATOM 1331 C CA . GLU A 1 163 ? -32.579 -3.344 34.447 1.00 51.88 163 GLU A CA 1
ATOM 1332 C C . GLU A 1 163 ? -32.843 -4.508 35.411 1.00 51.88 163 GLU A C 1
ATOM 1334 O O . GLU A 1 163 ? -32.561 -5.672 35.033 1.00 51.88 163 GLU A O 1
#

pLDDT: mean 86.02, std 18.14, range [31.55, 98.56]

InterPro domains:
  IPR032727 Flagellar C1a complex subunit C1a-32 [PF14769] (61-158)
  IPR032727 Flagellar C1a complex subunit C1a-32 [PTHR28457] (5-163)

Radius of gyration: 18.17 Å; chains: 1; bounding box: 70×34×49 Å

Foldseek 3Di:
DDCPPPPVQPLPDFPDDLVLLVVLLPDDLVSVLVSLCVSVVPDPCVPQVLSVLVSVQLSVQSVVVSVVVADSVLSRSSSSLSVVLLCCCQPVVQDLVRSLVVLVVNCCQQEDDPDPVCNVRRRYYPVRSVVSSVCCCVRDSVCVVVSNCSRDPDPPPPPPDDD

Sequence (163 aa):
KDDSQEHEKILSPDFLSVAQITEMLAEDIDGIQQKLEKFLNFKNLHTCLNQAILLDYYTSGFWWAKGMEFSVPQYSKFMTLLDMLLHNLRTLHMSLEDSIKWLGEVMAQVGPSNSPKNEKCNIFDAKQANAIIDYIKISLFQHYKLYEFLFYSSREEIVIGTE

Secondary structure (DSSP, 8-state):
---------TT-S-SS-HHHHHHHHTS-HHHHHHHHHHHHT---TTT-HHHHHHHHHHHHHHHHHHHTT--HHHHHHHHHHHHHHHHHHHHH---HHHHHHHHHHHHHHHS--SSTTSTT--SS-HHHHHHHHHHHHHHTGGGHHHHHHHHHS----------